Protein AF-A3YIF2-F1 (afdb_monomer_lite)

Foldseek 3Di:
DVVVVVVVVVVVVVVVVVVVVVVVVVVCVVVVVLVVQLVVLVVVLVVLVPDDQVRCVVVVHGPVRSVVSVPDDSSD

Structure (mmCIF, N/CA/C/O backbone):
data_AF-A3YIF2-F1
#
_entry.id   AF-A3YIF2-F1
#
loop_
_atom_site.group_PDB
_atom_site.id
_atom_site.type_symbol
_atom_site.label_atom_id
_atom_site.label_alt_id
_atom_site.label_comp_id
_atom_site.label_asym_id
_atom_site.label_entity_id
_atom_site.label_seq_id
_atom_site.pdbx_PDB_ins_code
_atom_site.Cartn_x
_atom_site.Cartn_y
_atom_site.Cartn_z
_atom_site.occupancy
_atom_site.B_iso_o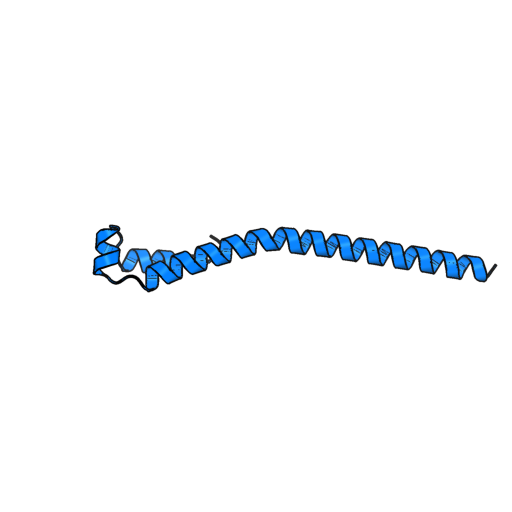r_equiv
_atom_site.auth_seq_id
_atom_site.auth_comp_id
_atom_site.auth_asym_id
_atom_site.auth_atom_id
_atom_site.pdbx_PDB_model_num
ATOM 1 N N . MET A 1 1 ? 33.617 -10.242 -46.208 1.00 55.72 1 MET A N 1
ATOM 2 C CA . MET A 1 1 ? 32.144 -10.356 -46.075 1.00 55.72 1 MET A CA 1
ATOM 3 C C . MET A 1 1 ? 31.697 -10.875 -44.700 1.00 55.72 1 MET A C 1
ATOM 5 O O . MET A 1 1 ? 30.771 -10.308 -44.145 1.00 55.72 1 MET A O 1
ATOM 9 N N . SER A 1 2 ? 32.349 -11.878 -44.098 1.00 60.59 2 SER A N 1
ATOM 10 C CA . SER A 1 2 ? 31.940 -12.480 -42.807 1.00 60.59 2 SER A CA 1
ATOM 11 C C . SER A 1 2 ? 32.149 -11.601 -41.556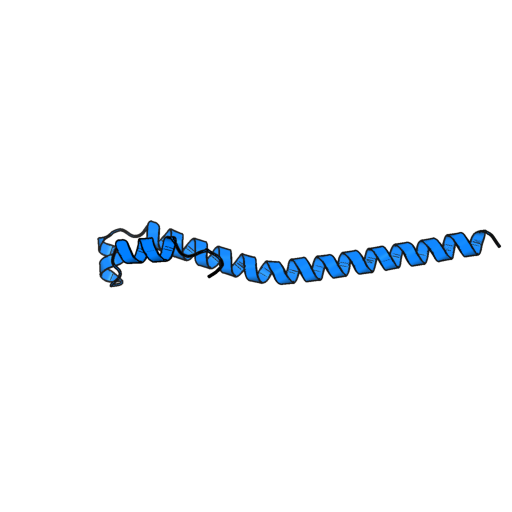 1.00 60.59 2 SER A C 1
ATOM 13 O O . SER A 1 2 ? 31.352 -11.660 -40.624 1.00 60.59 2 SER A O 1
ATOM 15 N N . LEU A 1 3 ? 33.182 -10.751 -41.540 1.00 57.25 3 LEU A N 1
ATOM 16 C CA . LEU A 1 3 ? 33.535 -9.893 -40.391 1.00 57.25 3 LEU A CA 1
ATOM 17 C C . LEU A 1 3 ? 32.567 -8.725 -40.136 1.00 57.25 3 LEU A C 1
ATOM 19 O O . LEU A 1 3 ? 32.432 -8.269 -39.004 1.00 57.25 3 LEU A O 1
ATOM 23 N N . LEU A 1 4 ? 31.890 -8.229 -41.174 1.00 55.97 4 LEU A N 1
ATOM 24 C CA . LEU A 1 4 ? 30.927 -7.132 -41.028 1.00 55.97 4 LEU A CA 1
ATOM 25 C C . LEU A 1 4 ? 29.606 -7.633 -40.425 1.00 55.97 4 LEU A C 1
ATOM 27 O O . LEU A 1 4 ? 29.017 -6.961 -39.582 1.00 55.97 4 LEU A O 1
ATOM 31 N N . TYR A 1 5 ? 29.198 -8.856 -40.777 1.00 58.75 5 TYR A N 1
ATOM 32 C CA . TYR A 1 5 ? 27.969 -9.487 -40.293 1.00 58.75 5 TYR A CA 1
ATOM 33 C C . TYR A 1 5 ? 28.010 -9.778 -38.784 1.00 58.75 5 TYR A C 1
ATOM 35 O O . TYR A 1 5 ? 27.070 -9.463 -38.055 1.00 58.75 5 TYR A O 1
ATOM 43 N N . THR A 1 6 ? 29.129 -10.305 -38.278 1.00 61.34 6 THR A N 1
ATOM 44 C CA . THR A 1 6 ? 29.294 -10.582 -36.841 1.00 61.34 6 THR A CA 1
ATOM 45 C C . THR A 1 6 ? 29.287 -9.303 -36.006 1.00 61.34 6 THR A C 1
ATOM 47 O O . THR A 1 6 ? 28.674 -9.265 -34.936 1.00 61.34 6 THR A O 1
ATOM 50 N N . LYS A 1 7 ? 29.894 -8.221 -36.514 1.00 63.44 7 LYS A N 1
ATOM 51 C CA . LYS A 1 7 ? 29.894 -6.922 -35.832 1.00 63.44 7 LYS A CA 1
ATOM 52 C C . LYS A 1 7 ? 28.499 -6.286 -35.804 1.00 63.44 7 LYS A C 1
ATOM 54 O O . LYS A 1 7 ? 28.095 -5.775 -34.760 1.00 63.44 7 LYS A O 1
ATOM 59 N N . GLN A 1 8 ? 27.749 -6.365 -36.907 1.00 68.06 8 GLN A N 1
ATOM 60 C CA . GLN A 1 8 ? 26.372 -5.861 -37.009 1.00 68.06 8 GLN A CA 1
ATOM 61 C C . GLN A 1 8 ? 25.438 -6.560 -36.005 1.00 68.06 8 GLN A C 1
ATOM 63 O O . GLN A 1 8 ? 24.699 -5.900 -35.272 1.00 68.06 8 GLN A O 1
ATOM 68 N N . ASN A 1 9 ? 25.532 -7.889 -35.906 1.00 63.53 9 ASN A N 1
ATOM 69 C CA . ASN A 1 9 ? 24.719 -8.684 -34.983 1.00 63.53 9 ASN A CA 1
ATOM 70 C C . ASN A 1 9 ? 25.037 -8.371 -33.516 1.00 63.53 9 ASN A C 1
ATOM 72 O O . ASN A 1 9 ? 24.129 -8.267 -32.694 1.00 63.53 9 ASN A O 1
ATOM 76 N N . HIS A 1 10 ? 26.312 -8.153 -33.183 1.00 64.94 10 HIS A N 1
ATOM 77 C CA . HIS A 1 10 ? 26.716 -7.795 -31.824 1.00 64.94 10 HIS A CA 1
ATOM 78 C C . HIS A 1 10 ? 26.206 -6.404 -31.403 1.00 64.94 10 HIS A C 1
ATOM 80 O O . HIS A 1 10 ? 25.794 -6.215 -30.257 1.00 64.94 10 HIS A O 1
ATOM 86 N N . VAL A 1 11 ? 26.178 -5.434 -32.326 1.00 70.75 11 VAL A N 1
ATOM 87 C CA . VAL A 1 11 ? 25.590 -4.104 -32.076 1.00 70.75 11 VAL A CA 1
ATOM 88 C C . VAL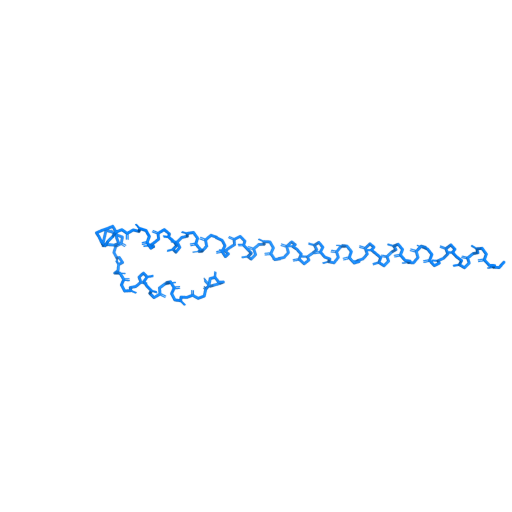 A 1 11 ? 24.076 -4.207 -31.861 1.00 70.75 11 VAL A C 1
ATOM 90 O O . VAL A 1 11 ? 23.565 -3.641 -30.896 1.00 70.75 11 VAL A O 1
ATOM 93 N N . CYS A 1 12 ? 23.371 -4.983 -32.688 1.00 71.12 12 CYS A N 1
ATOM 94 C CA . CYS A 1 12 ? 21.929 -5.199 -32.550 1.00 71.12 12 CYS A CA 1
ATOM 95 C C . CYS A 1 12 ? 21.568 -5.882 -31.215 1.00 71.12 12 CYS A C 1
ATOM 97 O O . CYS A 1 12 ? 20.683 -5.414 -30.499 1.00 71.12 12 CYS A O 1
ATOM 99 N N . LEU A 1 13 ? 22.303 -6.927 -30.813 1.00 71.44 13 LEU A N 1
ATOM 100 C CA . LEU A 1 13 ? 22.072 -7.626 -29.542 1.00 71.44 13 LEU A CA 1
ATOM 101 C C . LEU A 1 13 ? 22.247 -6.707 -28.326 1.00 71.44 13 LEU A C 1
ATOM 103 O O . LEU A 1 13 ? 21.415 -6.730 -27.417 1.00 71.44 13 LEU A O 1
ATOM 107 N N . LYS A 1 14 ? 23.281 -5.855 -28.327 1.00 75.00 14 LYS A N 1
ATOM 108 C CA . LYS A 1 14 ? 23.493 -4.867 -27.257 1.00 75.00 14 LYS A CA 1
ATOM 109 C C . LYS A 1 14 ? 22.368 -3.834 -27.189 1.00 75.00 14 LYS A C 1
ATOM 111 O O . LYS A 1 14 ? 21.933 -3.483 -26.095 1.00 75.00 14 LYS A O 1
ATOM 116 N N . GLN A 1 15 ? 21.864 -3.382 -28.336 1.00 75.06 15 GLN A N 1
ATOM 117 C CA . GLN A 1 15 ? 20.734 -2.450 -28.390 1.00 75.06 15 GLN A CA 1
ATOM 118 C C . GLN A 1 15 ? 19.450 -3.085 -27.841 1.00 75.06 15 GLN A C 1
ATOM 120 O O . GLN A 1 15 ? 18.768 -2.478 -27.018 1.00 75.06 15 GLN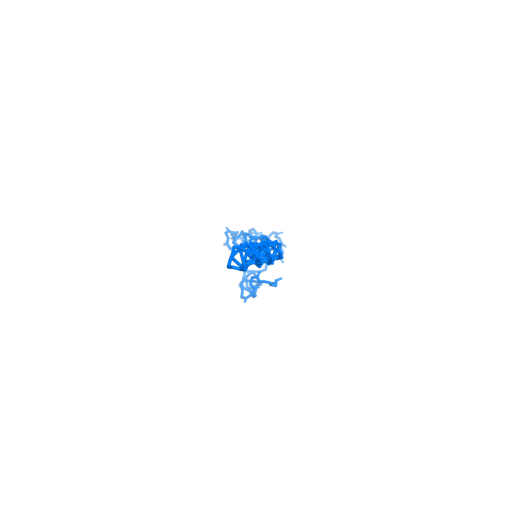 A O 1
ATOM 125 N N . VAL A 1 16 ? 19.151 -4.333 -28.215 1.00 75.75 16 VAL A N 1
ATOM 126 C CA . VAL A 1 16 ? 17.976 -5.064 -27.709 1.00 75.75 16 VAL A CA 1
ATOM 127 C C . VAL A 1 16 ? 18.067 -5.296 -26.195 1.00 75.75 16 VAL A C 1
ATOM 129 O O . VAL A 1 16 ? 17.072 -5.139 -25.487 1.00 75.75 16 VAL A O 1
ATOM 132 N N . GLN A 1 17 ? 19.252 -5.626 -25.672 1.00 79.88 17 GLN A N 1
ATOM 133 C CA . GLN A 1 17 ? 19.478 -5.762 -24.228 1.00 79.88 17 GLN A CA 1
ATOM 134 C C . GLN A 1 17 ? 19.277 -4.433 -23.484 1.00 79.88 17 GLN A C 1
ATOM 136 O O . GLN A 1 17 ? 18.611 -4.414 -22.450 1.00 79.88 17 GLN A O 1
ATOM 141 N N . ALA A 1 18 ? 19.771 -3.318 -24.031 1.00 75.25 18 ALA A N 1
ATOM 142 C CA . ALA A 1 18 ? 19.576 -1.991 -23.447 1.00 75.25 18 ALA A CA 1
ATOM 143 C C . ALA A 1 18 ? 18.093 -1.574 -23.417 1.00 75.25 18 ALA A C 1
ATOM 145 O O . ALA A 1 18 ? 17.618 -1.039 -22.417 1.00 75.25 18 ALA A O 1
ATOM 146 N N . ILE A 1 19 ? 17.329 -1.872 -24.475 1.00 77.38 19 ILE A N 1
ATOM 147 C CA . ILE A 1 19 ? 15.879 -1.614 -24.515 1.00 77.38 19 ILE A CA 1
ATOM 148 C C . ILE A 1 19 ? 15.152 -2.420 -23.427 1.00 77.38 19 ILE A C 1
ATOM 150 O O . ILE A 1 19 ? 14.289 -1.874 -22.738 1.00 77.38 19 ILE A O 1
ATOM 154 N N . LYS A 1 20 ? 15.524 -3.693 -23.226 1.00 80.38 20 LYS A N 1
ATOM 155 C CA . LYS A 1 20 ? 14.941 -4.539 -22.170 1.00 80.38 20 LYS A CA 1
ATOM 156 C C . LYS A 1 20 ? 15.226 -4.006 -20.763 1.00 80.38 20 LYS A C 1
ATOM 158 O O . LYS A 1 20 ? 14.306 -3.976 -19.950 1.00 80.38 20 LYS A O 1
ATOM 163 N N . LEU A 1 21 ? 16.454 -3.563 -20.483 1.00 79.44 21 LEU A N 1
ATOM 164 C CA . LEU A 1 21 ? 16.818 -2.995 -19.177 1.00 79.44 21 LEU A CA 1
ATOM 165 C C . LEU A 1 21 ? 16.021 -1.717 -18.876 1.00 79.44 21 LEU A C 1
ATOM 167 O O . LEU A 1 21 ? 15.383 -1.632 -17.832 1.00 79.44 21 LEU A O 1
ATOM 171 N N . ASN A 1 22 ? 15.936 -0.790 -19.834 1.00 80.75 22 ASN A N 1
ATOM 172 C CA . ASN A 1 22 ? 15.147 0.440 -19.684 1.00 80.75 22 ASN A CA 1
ATOM 173 C C . ASN A 1 22 ? 13.642 0.169 -19.494 1.00 80.75 22 ASN A C 1
ATOM 175 O O . ASN A 1 22 ? 12.952 0.896 -18.778 1.00 80.75 22 ASN A O 1
ATOM 179 N N . ALA A 1 23 ? 13.107 -0.872 -20.142 1.00 83.31 23 ALA A N 1
ATOM 180 C CA . ALA A 1 23 ? 11.715 -1.279 -19.960 1.00 83.31 23 ALA A CA 1
ATOM 181 C C . ALA A 1 23 ? 11.468 -1.854 -18.555 1.00 83.31 23 ALA A C 1
ATOM 183 O O . ALA A 1 23 ? 10.469 -1.510 -17.923 1.00 83.31 23 ALA A O 1
ATOM 184 N N . LEU A 1 24 ? 12.390 -2.676 -18.043 1.00 82.00 24 LEU A N 1
ATOM 185 C CA . LEU A 1 24 ? 12.320 -3.207 -16.680 1.00 82.00 24 LEU A CA 1
ATOM 186 C C . LEU A 1 24 ? 12.411 -2.095 -15.634 1.00 82.00 24 LEU A C 1
ATOM 188 O O . LEU A 1 24 ? 11.610 -2.079 -14.704 1.00 82.00 24 LEU A O 1
ATOM 192 N N . GLU A 1 25 ? 13.311 -1.129 -15.810 1.00 83.00 25 GLU A N 1
ATOM 193 C CA . GLU A 1 25 ? 13.426 0.014 -14.899 1.00 83.00 25 GLU A CA 1
ATOM 194 C C . GLU A 1 25 ? 12.140 0.841 -14.844 1.00 83.00 25 GLU A C 1
ATOM 196 O O . GLU A 1 25 ? 11.686 1.211 -13.760 1.00 83.00 25 GLU A O 1
ATOM 201 N N . LYS A 1 26 ? 11.487 1.070 -15.991 1.00 79.88 26 LYS A N 1
ATOM 202 C CA . LYS A 1 26 ? 10.187 1.757 -16.033 1.00 79.88 26 LYS A CA 1
ATOM 203 C C . LYS A 1 26 ? 9.110 0.998 -15.263 1.00 79.88 26 LYS A C 1
ATOM 205 O O . LYS A 1 26 ? 8.360 1.610 -14.504 1.00 79.88 26 LYS A O 1
ATOM 210 N N . ILE A 1 27 ? 9.052 -0.321 -15.437 1.00 83.75 27 ILE A N 1
ATOM 211 C CA . ILE A 1 27 ? 8.102 -1.187 -14.734 1.00 83.75 27 ILE A CA 1
ATOM 212 C C . ILE A 1 27 ? 8.356 -1.139 -13.221 1.00 83.75 27 ILE A C 1
ATOM 214 O O . ILE A 1 27 ? 7.430 -0.896 -12.446 1.00 83.75 27 ILE A O 1
ATOM 218 N N . ILE A 1 28 ? 9.612 -1.294 -12.797 1.00 84.56 28 ILE A N 1
ATOM 219 C CA . ILE A 1 28 ? 10.015 -1.241 -11.386 1.00 84.56 28 ILE A CA 1
ATOM 220 C C . ILE A 1 28 ? 9.649 0.111 -10.772 1.00 84.56 28 ILE A C 1
ATOM 222 O O . ILE A 1 28 ? 9.055 0.155 -9.694 1.00 84.56 28 ILE A O 1
ATOM 226 N N . ASN A 1 29 ? 9.943 1.214 -11.465 1.00 82.50 29 ASN A N 1
ATOM 227 C CA . ASN A 1 29 ? 9.647 2.548 -10.959 1.00 82.50 29 ASN A CA 1
ATOM 228 C C . ASN A 1 29 ? 8.133 2.763 -10.798 1.00 82.50 29 ASN A C 1
ATOM 230 O O . ASN A 1 29 ? 7.686 3.281 -9.773 1.00 82.50 29 ASN A O 1
ATOM 234 N N . HIS A 1 30 ? 7.332 2.273 -11.748 1.00 78.88 30 HIS A N 1
ATOM 235 C CA . HIS A 1 30 ? 5.874 2.362 -11.685 1.00 78.88 30 HIS A CA 1
ATOM 236 C C . HIS A 1 30 ? 5.288 1.548 -10.519 1.00 78.88 30 HIS A C 1
ATOM 238 O O . HIS A 1 30 ? 4.427 2.037 -9.786 1.00 78.88 30 HIS A O 1
ATOM 244 N N . PHE A 1 31 ? 5.784 0.329 -10.287 1.00 82.94 31 PHE A N 1
ATOM 245 C CA . PHE A 1 31 ? 5.340 -0.495 -9.160 1.00 82.94 31 PHE A CA 1
ATOM 246 C C . PHE A 1 31 ? 5.843 0.017 -7.805 1.00 82.94 31 PHE A C 1
ATOM 248 O O . PHE A 1 31 ? 5.159 -0.162 -6.795 1.00 82.94 31 PHE A O 1
ATOM 255 N N . SER A 1 32 ? 6.989 0.703 -7.761 1.00 80.38 32 SER A N 1
ATOM 256 C CA . SER A 1 32 ? 7.571 1.221 -6.516 1.00 80.38 32 SER A CA 1
ATOM 257 C C . SER A 1 32 ? 6.638 2.190 -5.775 1.00 80.38 32 SER A C 1
ATOM 259 O O . SER A 1 32 ? 6.530 2.139 -4.547 1.00 80.38 32 SER A O 1
ATOM 261 N N . LEU A 1 33 ? 5.903 3.032 -6.511 1.00 75.62 33 LEU A N 1
ATOM 262 C CA . LEU A 1 33 ? 4.945 3.983 -5.941 1.00 75.62 33 LEU A CA 1
ATOM 263 C C . LEU A 1 33 ? 3.724 3.265 -5.355 1.00 75.62 33 LEU A C 1
ATOM 265 O O . LEU A 1 33 ? 3.285 3.581 -4.246 1.00 75.62 33 LEU A O 1
ATOM 269 N N . SER A 1 34 ? 3.213 2.256 -6.061 1.00 79.81 34 SER A N 1
ATOM 270 C CA . SER A 1 34 ? 2.101 1.428 -5.589 1.00 79.81 34 SER A CA 1
ATOM 271 C C . SER A 1 34 ? 2.476 0.637 -4.334 1.00 79.81 34 SER A C 1
ATOM 273 O O . SER A 1 34 ? 1.694 0.587 -3.386 1.00 79.81 34 SER A O 1
ATOM 275 N N . ILE A 1 35 ? 3.692 0.084 -4.280 1.00 82.88 35 ILE A N 1
ATOM 276 C CA . ILE A 1 35 ? 4.192 -0.666 -3.119 1.00 82.88 35 ILE A CA 1
ATOM 277 C C . ILE A 1 35 ? 4.299 0.238 -1.886 1.00 82.88 35 ILE A C 1
ATOM 279 O O . ILE A 1 35 ? 3.864 -0.163 -0.807 1.00 82.88 35 ILE A O 1
ATOM 283 N N . LYS A 1 36 ? 4.802 1.472 -2.031 1.00 83.38 36 LYS A N 1
ATOM 284 C CA . LYS A 1 36 ? 4.871 2.439 -0.919 1.00 83.38 36 LYS A CA 1
ATOM 285 C C . LYS A 1 36 ? 3.491 2.742 -0.333 1.00 83.38 36 LYS A C 1
ATOM 287 O O . LYS A 1 36 ? 3.336 2.736 0.887 1.00 83.38 36 LYS A O 1
ATOM 292 N N . ARG A 1 37 ? 2.481 2.952 -1.186 1.00 82.88 37 ARG A N 1
ATOM 293 C CA . ARG A 1 37 ? 1.095 3.179 -0.741 1.00 82.88 37 ARG A CA 1
ATOM 294 C C . ARG A 1 37 ? 0.540 1.963 0.001 1.00 82.88 37 ARG A C 1
ATOM 296 O O . ARG A 1 37 ? -0.000 2.110 1.091 1.00 82.88 37 ARG A O 1
ATOM 303 N N . ILE A 1 38 ? 0.746 0.763 -0.540 1.00 82.81 38 ILE A N 1
ATOM 304 C CA . ILE A 1 38 ? 0.321 -0.492 0.098 1.00 82.81 38 ILE A CA 1
ATOM 305 C C . ILE A 1 38 ? 1.000 -0.672 1.463 1.00 82.81 38 ILE A C 1
ATOM 307 O O . ILE A 1 38 ? 0.354 -1.074 2.429 1.00 82.81 38 ILE A O 1
ATOM 311 N N . GLN A 1 39 ? 2.293 -0.360 1.573 1.00 84.75 39 GLN A N 1
ATOM 312 C CA . GLN A 1 39 ? 3.034 -0.465 2.829 1.00 84.75 39 GLN A CA 1
ATOM 313 C C . GLN A 1 39 ? 2.544 0.543 3.875 1.00 84.75 39 GLN A C 1
ATOM 315 O O . GLN A 1 39 ? 2.416 0.186 5.047 1.00 84.75 39 GLN A O 1
ATOM 320 N N . HIS A 1 40 ? 2.243 1.775 3.461 1.00 83.88 40 HIS A N 1
ATOM 321 C CA . HIS A 1 40 ? 1.654 2.783 4.338 1.00 83.88 40 HIS A CA 1
ATOM 322 C C . HIS A 1 40 ? 0.277 2.333 4.845 1.00 83.88 40 HIS A C 1
ATOM 324 O O . HIS A 1 40 ? 0.086 2.233 6.054 1.00 83.88 40 HIS A O 1
ATOM 330 N N . ASN A 1 41 ? -0.628 1.932 3.944 1.00 83.06 41 ASN A N 1
ATOM 331 C CA . ASN A 1 41 ? -1.964 1.442 4.303 1.00 83.06 41 ASN A CA 1
ATOM 332 C C . ASN A 1 41 ? -1.896 0.227 5.242 1.00 83.06 41 ASN A C 1
ATOM 334 O O . ASN A 1 41 ? -2.655 0.141 6.206 1.00 83.06 41 ASN A O 1
ATOM 338 N N . ARG A 1 42 ? -0.945 -0.691 5.013 1.00 81.31 42 ARG A N 1
ATOM 339 C CA . ARG A 1 42 ? -0.672 -1.817 5.919 1.00 81.31 42 ARG A CA 1
ATOM 340 C C . ARG A 1 42 ? -0.269 -1.360 7.316 1.00 81.31 42 ARG A C 1
ATOM 342 O O . ARG A 1 42 ? -0.832 -1.862 8.282 1.00 81.31 42 ARG A O 1
ATOM 349 N N . ARG A 1 43 ? 0.687 -0.432 7.431 1.00 82.19 43 ARG A N 1
ATOM 350 C CA . ARG A 1 43 ? 1.138 0.084 8.734 1.00 82.19 43 ARG A CA 1
ATOM 351 C C . ARG A 1 43 ? 0.004 0.769 9.483 1.00 82.19 43 ARG A C 1
ATOM 353 O O . ARG A 1 43 ? -0.185 0.484 10.658 1.00 82.19 43 ARG A O 1
ATOM 360 N N . THR A 1 44 ? -0.777 1.605 8.806 1.00 80.31 44 THR A N 1
ATOM 361 C CA . THR A 1 44 ? -1.912 2.306 9.420 1.00 80.31 44 THR A CA 1
ATOM 362 C C . THR A 1 44 ? -2.977 1.321 9.912 1.00 80.31 44 THR A C 1
ATOM 364 O O . THR A 1 44 ? -3.448 1.442 11.038 1.00 80.31 44 THR A O 1
ATOM 367 N N . ARG A 1 45 ? -3.296 0.277 9.130 1.00 77.62 45 ARG A N 1
ATOM 368 C CA . ARG A 1 45 ? -4.244 -0.777 9.545 1.00 77.62 45 ARG A CA 1
ATOM 369 C C . ARG A 1 45 ? -3.716 -1.650 10.686 1.00 77.62 45 ARG A C 1
ATOM 371 O O . ARG A 1 45 ? -4.475 -2.001 11.581 1.00 77.62 45 ARG A O 1
ATOM 378 N N . GLN A 1 46 ? -2.422 -1.970 10.696 1.00 78.94 46 GLN A N 1
ATOM 379 C CA . GLN A 1 46 ? -1.794 -2.661 11.829 1.00 78.94 46 GLN A CA 1
ATOM 380 C C . GLN A 1 46 ? -1.813 -1.800 13.093 1.00 78.94 46 GLN A C 1
ATOM 382 O O . GLN A 1 46 ? -2.069 -2.322 14.172 1.00 78.94 46 GLN A O 1
ATOM 387 N N . HIS A 1 47 ? -1.607 -0.488 12.958 1.00 78.62 47 HIS A N 1
ATOM 388 C CA . HIS A 1 47 ? -1.683 0.432 14.085 1.00 78.62 47 HIS A CA 1
ATOM 389 C C . HIS A 1 47 ? -3.092 0.462 14.691 1.00 78.62 47 HIS A C 1
ATOM 391 O O . HIS A 1 47 ? -3.233 0.335 15.904 1.00 78.62 47 HIS A O 1
ATOM 397 N N . LEU A 1 48 ? -4.129 0.501 13.845 1.00 74.19 48 LEU A N 1
ATOM 398 C CA . LEU A 1 48 ? -5.528 0.368 14.271 1.00 74.19 48 LEU A CA 1
ATOM 399 C C . LEU A 1 48 ? -5.808 -0.957 14.997 1.00 74.19 48 LEU A C 1
ATOM 401 O O . LEU A 1 48 ? -6.564 -0.966 15.959 1.00 74.19 48 LEU A O 1
ATOM 405 N N . MET A 1 49 ? -5.169 -2.058 14.588 1.00 72.62 49 MET A N 1
ATOM 406 C CA . MET A 1 49 ? -5.297 -3.358 15.261 1.00 72.62 49 MET A CA 1
ATOM 407 C C . MET A 1 49 ? -4.618 -3.389 16.638 1.00 72.62 49 MET A C 1
ATOM 409 O O . MET A 1 49 ? -5.089 -4.078 17.539 1.00 72.62 49 MET A O 1
ATOM 413 N N . THR A 1 50 ? -3.504 -2.672 16.802 1.00 78.00 50 THR A N 1
ATOM 414 C CA . THR A 1 50 ? -2.792 -2.582 18.088 1.00 78.00 50 THR A CA 1
ATOM 415 C C . THR A 1 50 ? -3.445 -1.630 19.087 1.00 78.00 50 THR A C 1
ATOM 417 O O . THR A 1 50 ? -3.090 -1.671 20.263 1.00 78.00 50 THR A O 1
ATOM 420 N N . LEU A 1 51 ? -4.375 -0.777 18.649 1.00 77.19 51 LEU A N 1
ATOM 421 C CA . LEU A 1 51 ? -5.079 0.142 19.537 1.00 77.19 51 LEU A CA 1
ATOM 422 C C . LEU A 1 51 ? -6.117 -0.607 20.379 1.00 77.19 51 LEU A C 1
ATOM 424 O O . LEU A 1 51 ? -6.911 -1.404 19.878 1.00 77.19 51 LEU A O 1
ATOM 428 N N . ASN A 1 52 ? -6.108 -0.328 21.681 1.00 73.56 52 ASN A N 1
ATOM 429 C CA . ASN A 1 52 ? -7.080 -0.878 22.615 1.00 73.56 52 ASN A CA 1
ATOM 430 C C . ASN A 1 52 ? -8.465 -0.246 22.385 1.00 73.56 52 ASN A C 1
ATOM 432 O O . ASN A 1 52 ? -8.587 0.863 21.873 1.00 73.56 52 ASN A O 1
ATOM 436 N N . GLU A 1 53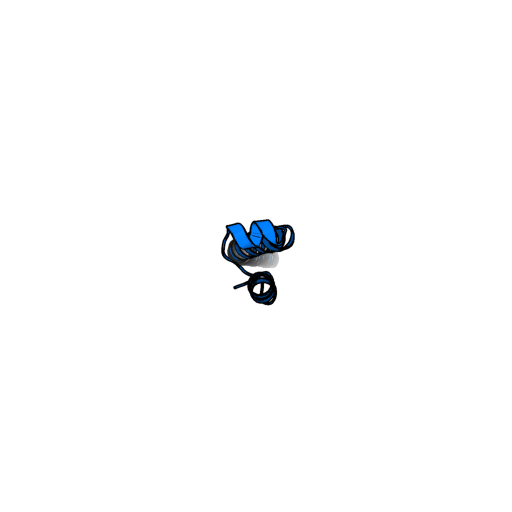 ? -9.520 -0.921 22.823 1.00 72.62 53 GLU A N 1
ATOM 437 C CA . GLU A 1 53 ? -10.919 -0.521 22.631 1.00 72.62 53 GLU A CA 1
ATOM 438 C C . GLU A 1 53 ? -11.231 0.869 23.215 1.00 72.62 53 GLU A C 1
ATOM 440 O O . GLU A 1 53 ? -11.981 1.640 22.624 1.00 72.62 53 GLU A O 1
ATOM 445 N N . TYR A 1 54 ? -10.559 1.239 24.309 1.00 76.69 54 TYR A N 1
ATOM 446 C CA . TYR A 1 54 ? -10.592 2.593 24.872 1.00 76.69 54 TYR A CA 1
ATOM 447 C C . TYR A 1 54 ? -9.948 3.642 23.956 1.00 76.69 54 TYR A C 1
ATOM 449 O O . TYR A 1 54 ? -10.487 4.730 23.799 1.00 76.69 54 TYR A O 1
ATOM 457 N N . GLN A 1 55 ? -8.831 3.307 23.308 1.00 79.31 55 GLN A N 1
ATOM 458 C CA . GLN A 1 55 ? -8.142 4.216 22.392 1.00 79.31 55 GLN A CA 1
ATOM 459 C C . GLN A 1 55 ? -8.914 4.369 21.078 1.00 79.31 55 GLN A C 1
ATOM 461 O O . GLN A 1 55 ? -8.989 5.464 20.541 1.00 79.31 55 GLN A O 1
ATOM 466 N N . LEU A 1 56 ? -9.540 3.297 20.582 1.00 81.69 56 LEU A N 1
ATOM 467 C CA . LEU A 1 56 ? -10.453 3.367 19.436 1.00 81.69 56 LEU A CA 1
ATOM 468 C C . LEU A 1 56 ? -11.651 4.281 19.735 1.00 81.69 56 LEU A C 1
ATOM 470 O O . LEU A 1 56 ? -12.011 5.115 18.903 1.00 81.69 56 LEU A O 1
ATOM 474 N N . LYS A 1 57 ? -12.203 4.189 20.952 1.00 80.25 57 LYS A N 1
ATOM 475 C CA . LYS A 1 57 ? -13.299 5.044 21.419 1.00 80.25 57 LYS A CA 1
ATOM 476 C C . LYS A 1 57 ? -12.910 6.524 21.493 1.00 80.25 57 LYS A C 1
ATOM 478 O O . LYS A 1 57 ? -13.717 7.357 21.093 1.00 80.25 57 LYS A O 1
ATOM 483 N N . ASP A 1 58 ? -11.693 6.846 21.929 1.00 82.88 58 ASP A N 1
ATOM 484 C CA . ASP A 1 58 ? -11.184 8.228 21.945 1.00 82.88 58 ASP A CA 1
ATOM 485 C C . ASP A 1 58 ? -11.047 8.827 20.536 1.00 82.88 58 ASP A C 1
ATOM 487 O O . ASP A 1 58 ? -11.228 10.027 20.346 1.00 82.88 58 ASP A O 1
ATOM 491 N N . ILE A 1 59 ? -10.779 7.991 19.530 1.00 81.25 59 ILE A N 1
ATOM 492 C CA . ILE A 1 59 ? -10.710 8.397 18.116 1.00 81.25 59 ILE A CA 1
ATOM 493 C C . ILE A 1 59 ? -12.121 8.428 17.485 1.00 81.25 59 ILE A C 1
ATOM 495 O O . ILE A 1 59 ? -12.292 8.856 16.345 1.00 81.25 59 ILE A O 1
ATOM 499 N N . GLY A 1 60 ? -13.152 8.004 18.226 1.00 83.12 60 GLY A N 1
ATOM 500 C CA . GLY A 1 60 ? -14.544 7.979 17.779 1.00 83.12 60 GLY A CA 1
ATOM 501 C C . GLY A 1 60 ? -14.880 6.822 16.839 1.00 83.12 60 GLY A C 1
ATOM 502 O O . GLY A 1 60 ? -15.867 6.909 16.117 1.00 83.12 60 GLY A O 1
ATOM 503 N N . ILE A 1 61 ? -14.074 5.756 16.828 1.00 83.19 61 ILE A N 1
ATOM 504 C CA . ILE A 1 61 ? -14.241 4.610 15.927 1.00 83.19 61 ILE A CA 1
ATOM 505 C C . ILE A 1 61 ? -14.587 3.372 16.752 1.00 83.19 61 ILE A C 1
ATOM 507 O O . ILE A 1 61 ? -13.972 3.088 17.782 1.00 83.19 61 ILE A O 1
ATOM 511 N N . THR A 1 62 ? -15.563 2.594 16.298 1.00 83.38 62 THR A N 1
ATOM 512 C CA . THR A 1 62 ? -15.896 1.321 16.942 1.00 83.38 62 THR A CA 1
ATOM 513 C C . THR A 1 62 ? -14.944 0.204 16.508 1.00 83.38 62 THR A C 1
ATOM 515 O O . THR A 1 62 ? -14.385 0.200 15.410 1.00 83.38 62 THR A O 1
ATOM 518 N N . LYS A 1 63 ? -14.789 -0.822 17.352 1.00 80.00 63 LYS A N 1
ATOM 519 C CA . LYS A 1 63 ? -14.000 -2.021 17.017 1.00 80.00 63 LYS A CA 1
ATOM 520 C C . LYS A 1 63 ? -14.519 -2.731 15.760 1.00 80.00 63 LYS A C 1
ATOM 522 O O . LYS A 1 63 ? -13.729 -3.295 15.009 1.00 80.00 63 LYS A O 1
ATOM 527 N N . ALA A 1 64 ? -15.830 -2.671 15.519 1.00 82.00 64 ALA A N 1
ATOM 528 C CA . ALA A 1 64 ? -16.465 -3.201 14.316 1.00 82.00 64 ALA A CA 1
ATOM 529 C C . ALA A 1 64 ? -16.040 -2.428 13.054 1.00 82.00 64 ALA A C 1
ATOM 531 O O . ALA A 1 64 ? -15.645 -3.050 12.072 1.00 82.00 64 ALA A O 1
ATOM 532 N N . GLU A 1 65 ? -16.028 -1.093 13.094 1.00 79.94 65 GLU A N 1
ATOM 533 C CA . GLU A 1 65 ? -15.545 -0.259 11.981 1.00 79.94 65 GLU A CA 1
ATOM 534 C C . GLU A 1 65 ? -14.053 -0.467 11.704 1.00 79.94 65 GLU A C 1
ATOM 536 O O . GLU A 1 65 ? -13.659 -0.597 10.546 1.00 79.94 65 GLU A O 1
ATOM 541 N N . ALA A 1 66 ? -13.222 -0.593 12.745 1.00 80.12 66 ALA A N 1
ATOM 542 C CA . ALA A 1 66 ? -11.807 -0.931 12.582 1.00 80.12 66 ALA A CA 1
ATOM 543 C C . ALA A 1 66 ? -11.616 -2.295 11.883 1.00 80.12 66 ALA A C 1
ATOM 545 O O . ALA A 1 66 ? -10.734 -2.452 11.037 1.00 80.12 66 ALA A O 1
ATOM 546 N N . TYR A 1 67 ? -12.475 -3.272 12.191 1.00 80.88 67 TYR A N 1
ATOM 547 C CA . TYR A 1 67 ? -12.496 -4.578 11.525 1.00 80.88 67 TYR A CA 1
ATOM 548 C C . TYR A 1 67 ? -12.953 -4.500 10.061 1.00 80.88 67 TYR A C 1
ATOM 550 O O . TYR A 1 67 ? -12.379 -5.174 9.203 1.00 80.88 67 TYR A O 1
ATOM 558 N N . GLU A 1 68 ? -13.953 -3.676 9.753 1.00 83.31 68 GLU A N 1
ATOM 559 C CA . GLU A 1 68 ? -14.416 -3.448 8.379 1.00 83.31 68 GLU A CA 1
ATOM 560 C C . GLU A 1 68 ? -13.354 -2.728 7.529 1.00 83.31 68 GLU A C 1
ATOM 562 O O . GLU A 1 68 ? -13.126 -3.102 6.377 1.00 83.31 68 GLU A O 1
ATOM 567 N N . GLU A 1 69 ? -12.613 -1.772 8.099 1.00 79.00 69 GLU A N 1
ATOM 568 C CA . GLU A 1 69 ? -11.443 -1.157 7.450 1.00 79.00 69 GLU A CA 1
ATOM 569 C C . GLU A 1 69 ? -10.336 -2.179 7.139 1.00 79.00 69 GLU A C 1
ATOM 571 O O . GLU A 1 69 ? -9.657 -2.089 6.113 1.00 79.00 69 GLU A O 1
ATOM 576 N N . LEU A 1 70 ? -10.173 -3.189 7.995 1.00 74.44 70 LEU A N 1
ATOM 577 C CA . LEU A 1 70 ? -9.215 -4.284 7.823 1.00 74.44 70 LEU A CA 1
ATOM 578 C C . LEU A 1 70 ? -9.605 -5.261 6.711 1.00 74.44 70 LEU A C 1
ATOM 580 O O . LEU A 1 70 ? -8.725 -5.774 6.018 1.00 74.44 70 LEU A O 1
ATOM 584 N N . LYS A 1 71 ? -10.907 -5.490 6.509 1.00 81.50 71 LYS A N 1
ATOM 585 C CA . LYS A 1 71 ? -11.418 -6.318 5.405 1.00 81.50 71 LYS A CA 1
ATOM 586 C C . LYS A 1 71 ? -11.211 -5.672 4.039 1.00 81.50 71 LYS A C 1
ATOM 588 O O . LYS A 1 71 ? -11.265 -6.366 3.022 1.00 81.50 71 LYS A O 1
ATOM 593 N N . LYS A 1 72 ? -10.968 -4.359 3.982 1.00 82.12 72 LYS A N 1
ATOM 594 C CA . LYS A 1 72 ? -10.697 -3.692 2.711 1.00 82.12 72 LYS A CA 1
ATOM 595 C C . LYS A 1 72 ? -9.390 -4.215 2.115 1.00 82.12 72 LYS A C 1
ATOM 597 O O . LYS A 1 72 ? -8.409 -4.440 2.830 1.00 82.12 72 LYS A O 1
ATOM 602 N N . PRO A 1 73 ? -9.322 -4.361 0.787 1.00 76.06 73 PRO A N 1
ATOM 603 C CA . PRO A 1 73 ? -8.075 -4.717 0.142 1.00 76.06 73 PRO A CA 1
ATOM 604 C C . PRO A 1 73 ? -6.992 -3.658 0.385 1.00 76.06 73 PRO A C 1
ATOM 606 O O . PRO A 1 73 ? -7.274 -2.469 0.494 1.00 76.06 73 PRO A O 1
ATOM 609 N N . LEU A 1 74 ? -5.733 -4.085 0.489 1.00 71.00 74 LEU A N 1
ATOM 610 C CA . LEU A 1 74 ? -4.599 -3.225 0.872 1.00 71.00 74 LEU A CA 1
ATOM 611 C C . LEU A 1 74 ? -4.199 -2.197 -0.196 1.00 71.00 74 LEU A C 1
ATOM 613 O O . LEU A 1 74 ? -3.492 -1.237 0.100 1.00 71.00 74 LEU A O 1
ATOM 617 N N . TRP A 1 75 ? -4.629 -2.420 -1.438 1.00 65.00 75 TRP A N 1
ATOM 618 C CA . TRP A 1 75 ? -4.417 -1.513 -2.567 1.00 65.00 75 TRP A CA 1
ATOM 619 C C . TRP A 1 75 ? -5.443 -0.372 -2.634 1.00 65.00 75 TRP A C 1
ATOM 621 O O . TRP A 1 75 ? -5.310 0.503 -3.490 1.00 65.00 75 TRP A O 1
ATOM 631 N N . LYS A 1 76 ? -6.455 -0.397 -1.761 1.00 60.19 76 LYS A N 1
ATOM 632 C CA . LY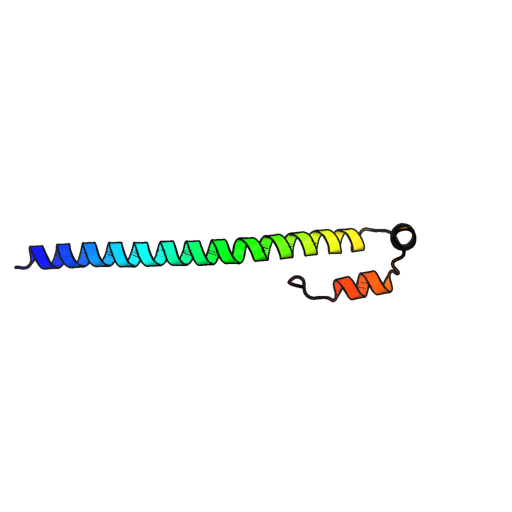S A 1 76 ? -7.502 0.617 -1.611 1.00 60.19 76 LYS A CA 1
ATOM 633 C C . LYS A 1 76 ? -7.288 1.345 -0.290 1.00 60.19 76 LYS A C 1
ATOM 635 O O . LYS A 1 76 ? -7.391 2.584 -0.306 1.00 60.19 76 LYS A O 1
#

Secondary structure (DSSP, 8-state):
-HHHHHHHHHHHHHHHHHHHHHHHHHHHHHHHHHHHHHHHHHHHHHHHHHS-HHHHHHTT--HHHHHHHHHS-TT-

Radius of gyration: 25.36 Å; chains: 1; bounding box: 50×21×71 Å

pLDDT: mean 76.53, std 7.62, range [55.72, 84.75]

Sequence (76 aa):
MSLLYTKQNHVCLKQVQAIKLNALEKIINHFSLSIKRIQHNRRTRQHLMTLNEYQLKDIGITKAEAYEELKKPLWK